Protein AF-A0A662P4T6-F1 (afdb_monomer_lite)

Sequence (63 aa):
ECPGYLVAPKAAKAVLEVITKILDIEMNFEKLDERVKKTEEFLENIKLLETTEEKSIKEDYIG

pLDDT: mean 77.36, std 15.45, range [41.47, 96.62]

Structure (mmCIF, N/CA/C/O backbone):
data_AF-A0A662P4T6-F1
#
_entry.id   AF-A0A662P4T6-F1
#
loop_
_atom_site.group_PDB
_atom_site.id
_atom_site.type_symbol
_atom_site.label_atom_id
_atom_site.label_alt_id
_atom_site.label_comp_id
_atom_site.label_asym_id
_atom_site.label_entity_id
_atom_site.label_seq_id
_atom_site.pdbx_PDB_ins_code
_atom_site.Cartn_x
_atom_site.Cartn_y
_atom_site.Cartn_z
_atom_site.occupancy
_atom_site.B_iso_or_equiv
_atom_site.auth_seq_id
_atom_site.auth_comp_id
_atom_site.auth_asym_id
_atom_site.auth_atom_id
_atom_site.pdbx_PDB_model_num
ATOM 1 N N . GLU A 1 1 ? -7.785 -5.946 -19.569 1.00 41.47 1 GLU A N 1
ATOM 2 C CA . GLU A 1 1 ? -7.465 -6.760 -18.379 1.00 41.47 1 GLU A CA 1
ATOM 3 C C . GLU A 1 1 ? -6.156 -6.250 -17.799 1.00 41.47 1 GLU A C 1
ATOM 5 O O . GLU A 1 1 ? -5.253 -5.944 -18.569 1.00 41.47 1 GLU A O 1
ATOM 10 N N . CYS A 1 2 ? -6.074 -6.046 -16.484 1.00 44.16 2 CYS A N 1
ATOM 11 C CA . CYS A 1 2 ? -4.798 -5.718 -15.847 1.00 44.16 2 CYS A CA 1
ATOM 12 C C . CYS A 1 2 ? -4.018 -7.038 -15.729 1.00 44.16 2 CYS A C 1
ATOM 14 O O . CYS A 1 2 ? -4.619 -8.007 -15.260 1.00 44.16 2 CYS A O 1
ATOM 16 N N . PRO A 1 3 ? -2.750 -7.130 -16.169 1.00 51.94 3 PRO A N 1
ATOM 17 C CA . PRO A 1 3 ? -1.968 -8.353 -16.026 1.00 51.94 3 PRO A CA 1
ATOM 18 C C . PRO A 1 3 ? -2.038 -8.834 -14.575 1.00 51.94 3 PRO A C 1
ATOM 20 O O . PRO A 1 3 ? -1.724 -8.071 -13.667 1.00 51.94 3 PRO A O 1
ATOM 23 N N . GLY A 1 4 ? -2.474 -10.074 -14.342 1.00 50.38 4 GLY A N 1
ATOM 24 C CA . GLY A 1 4 ? -2.803 -10.586 -13.001 1.00 50.38 4 GLY A CA 1
ATOM 25 C C . GLY A 1 4 ? -1.651 -10.596 -11.982 1.00 50.38 4 GLY A C 1
ATOM 26 O O . GLY A 1 4 ? -1.888 -10.880 -10.813 1.00 50.38 4 GLY A O 1
ATOM 27 N N . TYR A 1 5 ? -0.421 -10.267 -12.396 1.00 55.00 5 TYR A N 1
ATOM 28 C CA . TYR A 1 5 ? 0.739 -10.083 -11.514 1.00 55.00 5 TYR A CA 1
ATOM 29 C C . TYR A 1 5 ? 0.897 -8.638 -11.001 1.00 55.00 5 TYR A C 1
ATOM 31 O O . TYR A 1 5 ? 1.578 -8.410 -10.001 1.00 55.00 5 TYR A O 1
ATOM 39 N N . LEU A 1 6 ? 0.247 -7.661 -11.644 1.00 56.28 6 LEU A N 1
ATOM 40 C CA . LEU A 1 6 ? 0.119 -6.291 -11.157 1.00 56.28 6 LEU A CA 1
ATOM 41 C C . LEU A 1 6 ? -1.063 -6.243 -10.194 1.00 56.28 6 LEU A C 1
ATOM 43 O O . LEU A 1 6 ? -2.148 -5.764 -10.518 1.00 56.28 6 LEU A O 1
ATOM 47 N N . VAL A 1 7 ? -0.852 -6.775 -8.989 1.00 60.62 7 VAL A N 1
ATOM 48 C CA . VAL A 1 7 ? -1.752 -6.531 -7.858 1.00 60.62 7 VAL A CA 1
ATOM 49 C C . VAL A 1 7 ? -1.886 -5.019 -7.738 1.00 60.62 7 VAL A C 1
ATOM 51 O O . VAL A 1 7 ? -0.919 -4.372 -7.361 1.00 60.62 7 VAL A O 1
ATOM 54 N N . ALA A 1 8 ? -3.039 -4.456 -8.107 1.00 70.31 8 ALA A N 1
ATOM 55 C CA . ALA A 1 8 ? -3.288 -3.020 -8.062 1.00 70.31 8 ALA A CA 1
ATOM 56 C C . ALA A 1 8 ? -3.459 -2.604 -6.592 1.00 70.31 8 ALA A C 1
ATOM 58 O O . ALA A 1 8 ? -4.564 -2.716 -6.048 1.00 70.31 8 ALA A O 1
ATOM 59 N N . PRO A 1 9 ? -2.407 -2.120 -5.907 1.00 73.69 9 PRO A N 1
ATOM 60 C CA . PRO A 1 9 ? -2.448 -1.981 -4.455 1.00 73.69 9 PRO A CA 1
ATOM 61 C C . PRO A 1 9 ? -3.405 -0.844 -4.055 1.00 73.69 9 PRO A C 1
ATOM 63 O O . PRO A 1 9 ? -4.037 -0.890 -3.004 1.00 73.69 9 PRO A O 1
ATOM 66 N N . LYS A 1 10 ? -3.607 0.121 -4.967 1.00 79.56 10 LYS A N 1
ATOM 67 C CA . LYS A 1 10 ? -4.615 1.187 -4.877 1.00 79.56 10 LYS A CA 1
ATOM 68 C C . LYS A 1 10 ? -6.048 0.646 -4.862 1.00 79.56 10 LYS A C 1
ATOM 70 O O . LYS A 1 10 ? -6.864 1.125 -4.081 1.00 79.56 10 LYS A O 1
ATOM 75 N N . ALA A 1 11 ? -6.352 -0.358 -5.687 1.00 84.56 11 ALA A N 1
ATOM 76 C CA . ALA A 1 11 ? -7.686 -0.956 -5.733 1.00 84.56 11 ALA A CA 1
ATOM 77 C C . ALA A 1 11 ? -7.986 -1.733 -4.442 1.00 84.56 11 ALA A C 1
ATOM 79 O O . ALA A 1 11 ? -9.060 -1.581 -3.867 1.00 84.56 11 ALA A O 1
ATOM 80 N N . ALA A 1 12 ? -7.007 -2.496 -3.943 1.00 85.19 12 ALA A N 1
ATOM 81 C CA . ALA A 1 12 ? -7.122 -3.184 -2.660 1.00 85.19 12 ALA A CA 1
ATOM 82 C C . ALA A 1 12 ? -7.328 -2.198 -1.494 1.00 85.19 12 ALA A C 1
ATOM 84 O O . ALA A 1 12 ? -8.203 -2.421 -0.660 1.00 85.19 12 ALA A O 1
ATOM 85 N N . LYS A 1 13 ? -6.584 -1.080 -1.472 1.00 86.12 13 LYS A N 1
ATOM 86 C CA . LYS A 1 13 ? -6.750 -0.015 -0.470 1.00 86.12 13 LYS A CA 1
ATOM 87 C C . LYS A 1 13 ? -8.159 0.577 -0.492 1.00 86.12 13 LYS A C 1
ATOM 89 O O . LYS A 1 13 ? -8.794 0.643 0.552 1.00 86.12 13 LYS A O 1
ATOM 94 N N . ALA A 1 14 ? -8.667 0.939 -1.670 1.00 88.25 14 ALA A N 1
ATOM 95 C CA . ALA A 1 14 ? -9.991 1.542 -1.809 1.00 88.25 14 ALA A CA 1
ATOM 96 C C . ALA A 1 14 ? -11.115 0.623 -1.301 1.00 88.25 14 ALA A C 1
ATOM 98 O O . ALA A 1 14 ? -12.019 1.071 -0.600 1.00 88.25 14 ALA A O 1
ATOM 99 N N . VAL A 1 15 ? -11.045 -0.674 -1.616 1.00 91.25 15 VAL A N 1
ATOM 100 C CA . VAL A 1 15 ? -12.019 -1.655 -1.116 1.00 91.25 15 VAL A CA 1
ATOM 101 C C . VAL A 1 15 ? -11.922 -1.791 0.404 1.00 91.25 15 VAL A C 1
ATOM 103 O O . VAL A 1 15 ? -12.947 -1.772 1.084 1.00 91.25 15 VAL A O 1
ATOM 106 N N . LEU A 1 16 ? -10.706 -1.884 0.950 1.00 91.19 16 LEU A N 1
ATOM 107 C CA . LEU A 1 16 ? -10.502 -1.996 2.393 1.00 91.19 16 LEU A CA 1
ATOM 108 C C . LEU A 1 16 ? -10.991 -0.756 3.148 1.00 91.19 16 LEU A C 1
ATOM 110 O O . LEU A 1 16 ? -11.651 -0.923 4.163 1.00 91.19 16 LEU A O 1
ATOM 114 N N . GLU A 1 17 ? -10.749 0.457 2.645 1.00 90.88 17 GLU A N 1
ATOM 115 C CA . GLU A 1 17 ? -11.240 1.703 3.256 1.00 90.88 17 GLU A CA 1
ATOM 116 C C . GLU A 1 17 ? -12.769 1.768 3.337 1.00 90.88 17 GLU A C 1
ATOM 118 O O . GLU A 1 17 ? -13.325 2.325 4.283 1.00 90.88 17 GLU A O 1
ATOM 123 N N . VAL A 1 18 ? -13.468 1.230 2.336 1.00 94.19 18 VAL A N 1
ATOM 124 C CA . VAL A 1 18 ? -14.934 1.166 2.346 1.00 94.19 18 VAL A CA 1
ATOM 125 C C . VAL A 1 18 ? -15.410 0.136 3.366 1.00 94.19 18 VAL A C 1
ATOM 127 O O . VAL A 1 18 ? -16.300 0.429 4.161 1.00 94.19 18 VAL A O 1
ATOM 130 N N . ILE A 1 19 ? -14.799 -1.051 3.383 1.00 94.38 19 ILE A N 1
ATOM 131 C CA . ILE A 1 19 ? -15.167 -2.124 4.314 1.00 94.38 19 ILE A CA 1
ATOM 132 C C . ILE A 1 19 ? -14.911 -1.706 5.767 1.00 94.38 19 ILE A C 1
ATOM 134 O O . ILE A 1 19 ? -15.770 -1.929 6.615 1.00 94.38 19 ILE A O 1
ATOM 138 N N . THR A 1 20 ? -13.778 -1.066 6.066 1.00 93.94 20 THR A N 1
ATOM 139 C CA . THR A 1 20 ? -13.455 -0.622 7.430 1.00 93.94 20 THR A CA 1
ATOM 140 C C . THR A 1 20 ? -14.406 0.454 7.933 1.00 93.94 20 THR A C 1
ATOM 142 O O . THR A 1 20 ? -14.801 0.401 9.091 1.00 93.94 20 THR A O 1
ATOM 145 N N . LYS A 1 21 ? -14.851 1.370 7.062 1.00 93.56 21 LYS A N 1
ATOM 146 C CA . LYS A 1 21 ? -15.896 2.354 7.393 1.00 93.56 21 LYS A CA 1
ATOM 147 C C . LYS A 1 21 ? -17.255 1.709 7.656 1.00 93.56 21 LYS A C 1
ATOM 149 O O . LYS A 1 21 ? -17.974 2.162 8.535 1.00 93.56 21 LYS A O 1
ATOM 154 N N . ILE A 1 22 ? -17.619 0.677 6.892 1.00 96.62 22 ILE A N 1
ATOM 155 C CA . ILE A 1 22 ? -18.893 -0.039 7.074 1.00 96.62 22 ILE A CA 1
ATOM 156 C C . ILE A 1 22 ? -18.892 -0.836 8.382 1.00 96.62 22 ILE A C 1
ATOM 158 O O . ILE A 1 22 ? -19.917 -0.911 9.053 1.00 96.62 22 ILE A O 1
ATOM 162 N N . LEU A 1 23 ? -17.757 -1.445 8.726 1.00 95.12 23 LEU A N 1
ATOM 163 C CA . LEU A 1 23 ? -17.617 -2.309 9.898 1.00 95.12 23 LEU A CA 1
ATOM 164 C C . LEU A 1 23 ? -17.165 -1.569 11.167 1.00 95.12 23 LEU A C 1
ATOM 166 O O . LEU A 1 23 ? -17.035 -2.213 12.203 1.00 95.12 23 LEU A O 1
ATOM 170 N N . ASP A 1 24 ? -16.924 -0.258 11.081 1.00 94.00 24 ASP A N 1
ATOM 171 C CA . ASP A 1 24 ? -16.398 0.586 12.164 1.00 94.00 24 ASP A CA 1
ATOM 172 C C . ASP A 1 24 ? -15.088 0.042 12.774 1.00 94.00 24 ASP A C 1
ATOM 174 O O . ASP A 1 24 ? -14.905 -0.054 13.986 1.00 94.00 24 ASP A O 1
ATOM 178 N N . ILE A 1 25 ? -14.168 -0.379 11.898 1.00 95.50 25 ILE A N 1
ATOM 179 C CA . ILE A 1 25 ? -12.861 -0.932 12.274 1.00 95.50 25 ILE A CA 1
ATOM 180 C C . ILE A 1 25 ? -11.776 0.116 12.026 1.00 95.50 25 ILE A C 1
ATOM 182 O O . ILE A 1 25 ? -11.566 0.541 10.888 1.00 95.50 25 ILE A O 1
ATOM 186 N N . GLU A 1 26 ? -11.005 0.457 13.059 1.00 90.56 26 GLU A N 1
ATOM 187 C CA . GLU A 1 26 ? -9.752 1.194 12.879 1.00 90.56 26 GLU A CA 1
ATOM 188 C C . GLU A 1 26 ? -8.659 0.278 12.317 1.00 90.56 26 GLU A C 1
ATOM 190 O O . GLU A 1 26 ? -8.331 -0.770 12.875 1.00 90.56 26 GLU A O 1
ATOM 195 N N . MET A 1 27 ? -8.068 0.687 11.196 1.00 88.75 27 MET A N 1
ATOM 196 C CA . MET A 1 27 ? -7.006 -0.052 10.523 1.00 88.75 27 MET A CA 1
ATOM 197 C C . MET A 1 27 ? -5.934 0.914 10.026 1.00 88.75 27 MET A C 1
ATOM 199 O O . MET A 1 27 ? -6.244 1.920 9.390 1.00 88.75 27 MET A O 1
ATOM 203 N N . ASN A 1 28 ? -4.665 0.597 10.292 1.00 89.94 28 ASN A N 1
ATOM 204 C CA . ASN A 1 28 ? -3.538 1.370 9.776 1.00 89.94 28 ASN A CA 1
ATOM 205 C C . ASN A 1 28 ? -3.167 0.900 8.353 1.00 89.94 28 ASN A C 1
ATOM 207 O O . ASN A 1 28 ? -2.778 -0.253 8.154 1.00 89.94 28 ASN A O 1
ATOM 211 N N . PHE A 1 29 ? -3.239 1.813 7.381 1.00 89.69 29 PHE A N 1
ATOM 212 C CA . PHE A 1 29 ? -2.918 1.572 5.968 1.00 89.69 29 PHE A CA 1
ATOM 213 C C . PHE A 1 29 ? -1.474 1.910 5.565 1.00 89.69 29 PHE A C 1
ATOM 215 O O . PHE A 1 29 ? -1.103 1.737 4.407 1.00 89.69 29 PHE A O 1
ATOM 222 N N . GLU A 1 30 ? -0.629 2.338 6.496 1.00 90.88 30 GLU A N 1
ATOM 223 C CA . GLU A 1 30 ? 0.726 2.836 6.227 1.00 90.88 30 GLU A CA 1
ATOM 224 C C . GLU A 1 30 ? 1.616 1.815 5.494 1.00 90.88 30 GLU A C 1
ATOM 226 O O . GLU A 1 30 ? 2.277 2.147 4.510 1.00 90.88 30 GLU A O 1
ATOM 231 N N . LYS A 1 31 ? 1.552 0.530 5.874 1.00 88.44 31 LYS A N 1
ATOM 232 C CA . LYS A 1 31 ? 2.270 -0.549 5.166 1.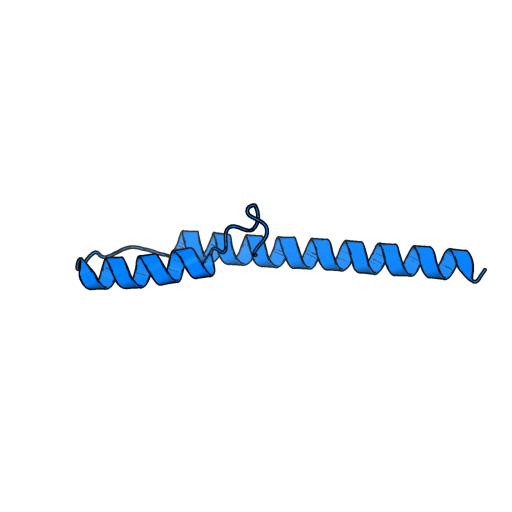00 88.44 31 LYS A CA 1
ATOM 233 C C . LYS A 1 31 ? 1.746 -0.796 3.751 1.00 88.44 31 LYS A C 1
ATOM 235 O O . LYS A 1 31 ? 2.500 -1.215 2.872 1.00 88.44 31 LYS A O 1
ATOM 240 N N . LEU A 1 32 ? 0.451 -0.574 3.529 1.00 86.75 32 LEU A N 1
ATOM 241 C CA . LEU A 1 32 ? -0.150 -0.714 2.207 1.00 86.75 32 LEU A CA 1
ATOM 242 C C . LEU A 1 32 ? 0.328 0.419 1.293 1.00 86.75 32 LEU A C 1
ATOM 244 O O . LEU A 1 32 ? 0.697 0.159 0.151 1.00 86.75 32 LEU A O 1
ATOM 248 N N . ASP A 1 33 ? 0.422 1.638 1.823 1.00 86.88 33 ASP A N 1
ATOM 249 C CA . ASP A 1 33 ? 0.974 2.795 1.116 1.00 86.88 33 ASP A CA 1
ATOM 250 C C . ASP A 1 33 ? 2.464 2.639 0.798 1.00 86.88 33 ASP A C 1
ATOM 252 O O . ASP A 1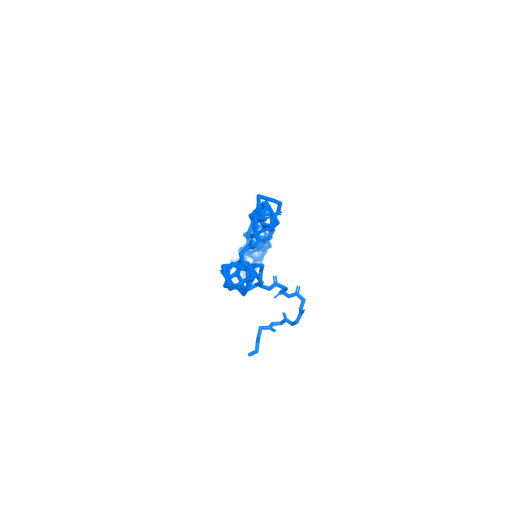 33 ? 2.894 2.935 -0.318 1.00 86.88 33 ASP A O 1
ATOM 256 N N . GLU A 1 34 ? 3.255 2.096 1.726 1.00 89.88 34 GLU A N 1
ATOM 257 C CA . GLU A 1 34 ? 4.654 1.748 1.464 1.00 89.88 34 GLU A CA 1
ATOM 258 C C . GLU A 1 34 ? 4.770 0.746 0.302 1.00 89.88 34 GLU A C 1
ATOM 260 O O . GLU A 1 34 ? 5.626 0.882 -0.577 1.00 89.88 34 GLU A O 1
ATOM 265 N N . ARG A 1 35 ? 3.870 -0.246 0.248 1.00 86.81 35 ARG A N 1
ATOM 266 C CA . ARG A 1 35 ? 3.856 -1.235 -0.835 1.00 86.81 35 ARG A CA 1
ATOM 267 C C . ARG A 1 35 ? 3.447 -0.630 -2.177 1.00 86.81 35 ARG A C 1
ATOM 269 O O . ARG A 1 35 ? 4.013 -1.041 -3.194 1.00 86.81 35 ARG A O 1
ATOM 276 N N . VAL A 1 36 ? 2.511 0.325 -2.194 1.00 86.12 36 VAL A N 1
ATOM 277 C CA . VAL A 1 36 ? 2.143 1.090 -3.401 1.00 86.12 36 VAL A CA 1
ATOM 278 C C . VAL A 1 36 ? 3.382 1.793 -3.951 1.00 86.12 36 VAL A C 1
ATOM 280 O O . VAL A 1 36 ? 3.749 1.537 -5.094 1.00 86.12 36 VAL A O 1
ATOM 283 N N . LYS A 1 37 ? 4.073 2.582 -3.117 1.00 87.50 37 LYS A N 1
ATOM 284 C CA . LYS A 1 37 ? 5.253 3.361 -3.525 1.00 87.50 37 LYS A CA 1
ATOM 285 C C . LYS A 1 37 ? 6.366 2.487 -4.090 1.00 87.50 37 LYS A C 1
ATOM 287 O O . LYS A 1 37 ? 6.824 2.726 -5.198 1.00 87.50 37 LYS A O 1
ATOM 292 N N . LYS A 1 38 ? 6.723 1.400 -3.395 1.00 86.81 38 LYS A N 1
ATOM 293 C CA . LYS A 1 38 ? 7.739 0.449 -3.886 1.00 86.81 38 LYS A CA 1
ATOM 294 C C . LYS A 1 38 ? 7.373 -0.162 -5.237 1.00 86.81 38 LYS A C 1
ATOM 296 O O . LYS A 1 38 ? 8.249 -0.490 -6.028 1.00 86.81 38 LYS A O 1
ATOM 301 N N . THR A 1 39 ? 6.081 -0.372 -5.484 1.00 84.12 39 THR A N 1
ATOM 302 C CA . THR A 1 39 ? 5.607 -0.917 -6.762 1.00 84.12 39 THR A CA 1
ATOM 303 C C . THR A 1 39 ? 5.686 0.135 -7.869 1.00 84.12 39 THR A C 1
ATOM 305 O O . THR A 1 39 ? 6.070 -0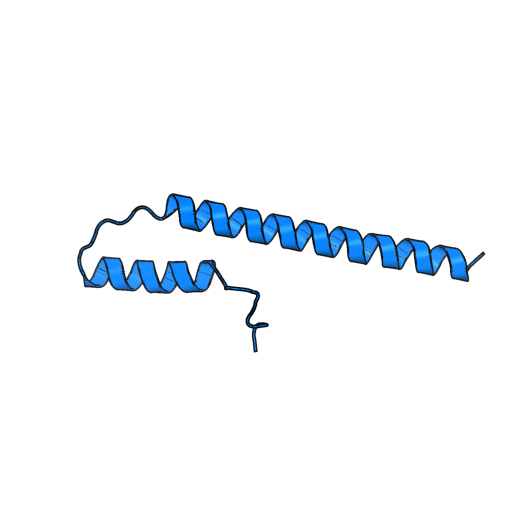.200 -8.983 1.00 84.12 39 THR A O 1
ATOM 308 N N . GLU A 1 40 ? 5.370 1.397 -7.570 1.00 84.50 40 GLU A N 1
ATOM 309 C CA . GLU A 1 40 ? 5.514 2.516 -8.511 1.00 84.50 40 GLU A CA 1
ATOM 310 C C . GLU A 1 40 ? 6.984 2.761 -8.875 1.00 84.50 40 GLU A C 1
ATOM 312 O O . GLU A 1 40 ? 7.310 2.768 -10.058 1.00 84.50 40 GLU A O 1
ATOM 317 N N . GLU A 1 41 ? 7.879 2.823 -7.886 1.00 88.19 41 GLU A N 1
ATOM 318 C CA . GLU A 1 41 ? 9.328 2.954 -8.103 1.00 88.19 41 GLU A CA 1
ATOM 319 C C . GLU A 1 41 ? 9.884 1.798 -8.945 1.00 88.19 41 GLU A C 1
ATOM 321 O O . GLU A 1 41 ? 10.676 1.997 -9.863 1.00 88.19 41 GLU A O 1
ATOM 326 N N . PHE A 1 42 ? 9.451 0.564 -8.669 1.00 86.12 42 PHE A N 1
ATOM 327 C CA . PHE A 1 42 ? 9.860 -0.600 -9.452 1.00 86.12 42 PHE A CA 1
ATOM 328 C C . PHE A 1 42 ? 9.425 -0.495 -10.921 1.00 86.12 42 PHE A C 1
ATOM 330 O O . PHE A 1 42 ? 10.211 -0.793 -11.819 1.00 86.12 42 PHE A O 1
ATOM 337 N N . LEU A 1 43 ? 8.196 -0.038 -11.176 1.00 84.06 43 LEU A N 1
ATOM 338 C CA . LEU A 1 43 ? 7.683 0.158 -12.533 1.00 84.06 43 LEU A CA 1
ATOM 339 C C . LEU A 1 43 ? 8.390 1.301 -13.267 1.00 84.06 43 LEU A C 1
ATOM 341 O O . LEU A 1 43 ? 8.639 1.186 -14.466 1.00 84.06 43 LEU A O 1
ATOM 345 N N . GLU A 1 44 ? 8.719 2.390 -12.573 1.00 85.88 44 GLU A N 1
ATOM 346 C CA . GLU A 1 44 ? 9.513 3.485 -13.140 1.00 85.88 44 GLU A CA 1
ATOM 347 C C . GLU A 1 44 ? 10.912 3.013 -13.536 1.00 85.88 44 GLU A C 1
ATOM 349 O O . GLU A 1 44 ? 11.355 3.290 -14.650 1.00 85.88 44 GLU A O 1
ATOM 354 N N . ASN A 1 45 ? 11.570 2.231 -12.677 1.00 85.69 45 ASN A N 1
ATOM 355 C CA . ASN A 1 45 ? 12.882 1.660 -12.972 1.00 85.69 45 ASN A CA 1
ATOM 356 C C . ASN A 1 45 ? 12.851 0.735 -14.195 1.00 85.69 45 ASN A C 1
ATOM 358 O O . ASN A 1 45 ? 13.721 0.848 -15.055 1.00 85.69 45 ASN A O 1
ATOM 362 N N . ILE A 1 46 ? 11.840 -0.136 -14.318 1.00 82.81 46 ILE A N 1
ATOM 363 C CA . ILE A 1 46 ? 11.682 -0.992 -15.507 1.00 82.81 46 ILE A CA 1
ATOM 364 C C . ILE A 1 46 ? 11.529 -0.144 -16.770 1.00 82.81 46 ILE A C 1
ATOM 366 O O . ILE A 1 46 ? 12.256 -0.360 -17.736 1.00 82.81 46 ILE A O 1
ATOM 370 N N . LYS A 1 47 ? 10.649 0.864 -16.753 1.00 77.19 47 LYS A N 1
ATOM 371 C CA . LYS A 1 47 ? 10.452 1.748 -17.911 1.00 77.19 47 LYS A CA 1
ATOM 372 C C . LYS A 1 47 ? 11.735 2.469 -18.309 1.00 77.19 47 LYS A C 1
ATOM 374 O O . LYS A 1 47 ? 12.015 2.609 -19.496 1.00 77.19 47 LYS A O 1
ATOM 379 N N . LEU A 1 48 ? 12.515 2.942 -17.337 1.00 80.38 48 LEU A N 1
ATOM 380 C CA . LEU A 1 48 ? 13.790 3.612 -17.600 1.00 80.38 48 LEU A CA 1
ATOM 381 C C . LEU A 1 48 ? 14.792 2.673 -18.283 1.00 80.38 48 LEU A C 1
ATOM 383 O O . LEU A 1 48 ? 15.463 3.098 -19.223 1.00 80.38 48 LEU A O 1
ATOM 387 N N . LEU A 1 49 ? 14.864 1.409 -17.856 1.00 81.19 49 LEU A N 1
ATOM 388 C CA . LEU A 1 49 ? 15.724 0.396 -18.475 1.00 81.19 49 LEU A CA 1
ATOM 389 C C . LEU A 1 49 ? 15.284 0.083 -19.911 1.00 81.19 49 LEU A C 1
ATOM 391 O O . LEU A 1 49 ? 16.113 0.173 -20.813 1.00 81.19 49 LEU A O 1
ATOM 395 N N . GLU A 1 50 ? 13.988 -0.151 -20.142 1.00 73.62 50 GLU A N 1
ATOM 396 C CA . GLU A 1 50 ? 13.427 -0.379 -21.487 1.00 73.62 50 GLU A CA 1
ATOM 397 C C . GLU A 1 50 ? 13.712 0.804 -22.431 1.00 73.62 50 GLU A C 1
ATOM 399 O O . GLU A 1 50 ? 14.132 0.626 -23.572 1.00 73.62 50 GLU A O 1
ATOM 404 N N . THR A 1 51 ? 13.565 2.039 -21.937 1.00 72.12 51 THR A N 1
ATOM 405 C CA . THR A 1 51 ? 13.829 3.251 -22.734 1.00 72.12 51 THR A CA 1
ATOM 406 C C . THR A 1 51 ? 15.322 3.433 -23.037 1.00 72.12 51 THR A C 1
ATOM 408 O O . THR A 1 51 ? 15.689 4.028 -24.052 1.00 72.12 51 THR A O 1
ATOM 411 N N . THR A 1 52 ? 16.195 2.964 -22.141 1.00 67.62 52 THR A N 1
ATOM 412 C CA . THR A 1 52 ? 17.650 3.053 -22.312 1.00 67.62 52 THR A CA 1
ATOM 413 C C . THR A 1 52 ? 18.139 2.005 -23.311 1.00 67.62 52 THR A C 1
ATOM 415 O O . THR A 1 52 ? 18.909 2.358 -24.200 1.00 67.62 52 THR A O 1
ATOM 418 N N . GLU A 1 53 ? 17.636 0.767 -23.234 1.00 61.50 53 GLU A N 1
ATOM 419 C CA . GLU A 1 53 ? 17.920 -0.292 -24.216 1.00 61.50 53 GLU A CA 1
ATOM 420 C C . GLU A 1 53 ? 17.415 0.067 -25.623 1.00 61.50 53 GLU A C 1
ATOM 422 O O . GLU A 1 53 ? 18.121 -0.141 -26.607 1.00 61.50 53 GLU A O 1
ATOM 427 N N . GLU A 1 54 ? 16.234 0.681 -25.754 1.00 58.22 54 GLU A N 1
ATOM 428 C CA . GLU A 1 54 ? 15.737 1.127 -27.064 1.00 58.22 54 GLU A CA 1
ATOM 429 C C . GLU A 1 54 ? 16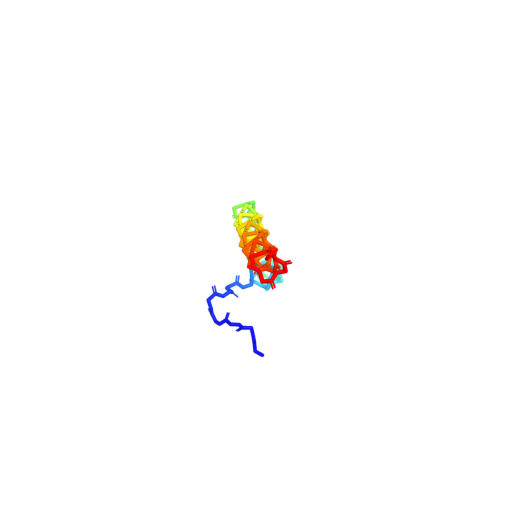.602 2.221 -27.712 1.00 58.22 54 GLU A C 1
ATOM 431 O O . GLU A 1 54 ? 16.658 2.317 -28.942 1.00 58.22 54 GLU A O 1
ATOM 436 N N . LYS A 1 55 ? 17.257 3.072 -26.911 1.00 59.91 55 LYS A N 1
ATOM 437 C CA . LYS A 1 55 ? 18.144 4.125 -27.425 1.00 59.91 55 LYS A CA 1
ATOM 438 C C . LYS A 1 55 ? 19.477 3.566 -27.902 1.00 59.91 55 LYS A C 1
ATOM 440 O O . LYS A 1 55 ? 19.885 3.912 -29.008 1.00 59.91 55 LYS A O 1
ATOM 445 N N . SER A 1 56 ? 20.100 2.678 -27.130 1.00 58.97 56 SER A N 1
ATOM 446 C CA . SER A 1 56 ? 21.366 2.052 -27.522 1.00 58.97 56 SER A CA 1
ATOM 447 C C . SER A 1 56 ? 21.211 1.194 -28.781 1.00 58.97 56 SER A C 1
ATOM 449 O O . SER A 1 56 ? 22.043 1.278 -29.678 1.00 58.97 56 SER A O 1
ATOM 451 N N . ILE A 1 57 ? 20.094 0.470 -28.933 1.00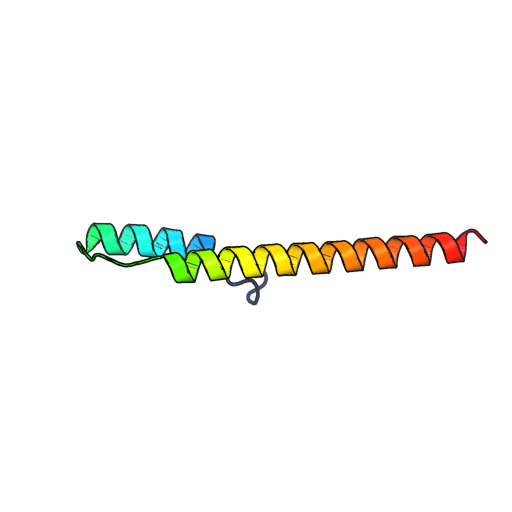 59.75 57 ILE A N 1
ATOM 452 C CA . ILE A 1 57 ? 19.817 -0.300 -30.158 1.00 59.75 57 ILE A CA 1
ATOM 453 C C . ILE A 1 57 ? 19.632 0.623 -31.375 1.00 59.75 57 ILE A C 1
ATOM 455 O O . ILE A 1 57 ? 20.055 0.280 -32.471 1.00 59.75 57 ILE A O 1
ATOM 459 N N . LYS A 1 58 ? 19.016 1.803 -31.232 1.00 58.16 58 LYS A N 1
ATOM 460 C CA . LYS A 1 58 ? 18.858 2.740 -32.362 1.00 58.16 58 LYS A CA 1
ATOM 461 C C . LYS A 1 58 ? 20.167 3.416 -32.766 1.00 58.16 58 LYS A C 1
ATOM 463 O O . LYS A 1 58 ? 20.333 3.706 -33.946 1.00 58.16 58 LYS A O 1
ATOM 468 N N . GLU A 1 59 ? 21.071 3.668 -31.825 1.00 56.75 59 GLU A N 1
ATOM 469 C CA . GLU A 1 59 ? 22.385 4.257 -32.110 1.00 56.75 59 GLU A CA 1
ATOM 470 C C . GLU A 1 59 ? 23.303 3.272 -32.857 1.00 56.75 59 GLU A C 1
ATOM 472 O O . GLU A 1 59 ? 23.975 3.685 -33.800 1.00 56.75 59 GLU A O 1
ATOM 477 N N . ASP A 1 60 ? 23.231 1.970 -32.556 1.00 54.03 60 ASP A N 1
ATOM 478 C CA . ASP A 1 60 ? 24.004 0.922 -33.248 1.00 54.03 60 ASP A CA 1
ATOM 479 C C . ASP A 1 60 ? 23.553 0.646 -34.702 1.00 54.03 60 ASP A C 1
ATOM 481 O O . ASP A 1 60 ? 24.312 0.078 -35.483 1.00 54.03 60 ASP A O 1
ATOM 485 N N . TYR A 1 61 ? 22.334 1.039 -35.097 1.00 55.66 61 TYR A N 1
ATOM 486 C CA . TYR A 1 61 ? 21.810 0.852 -36.466 1.00 55.66 61 TYR A CA 1
ATOM 487 C C . TYR A 1 61 ? 22.029 2.060 -37.395 1.00 55.66 61 TYR A C 1
ATOM 489 O O . TYR A 1 61 ? 21.719 1.977 -38.586 1.00 55.66 61 TYR A O 1
ATOM 497 N N . ILE A 1 62 ? 22.502 3.191 -36.860 1.00 59.19 62 ILE A N 1
ATOM 498 C CA . ILE A 1 62 ? 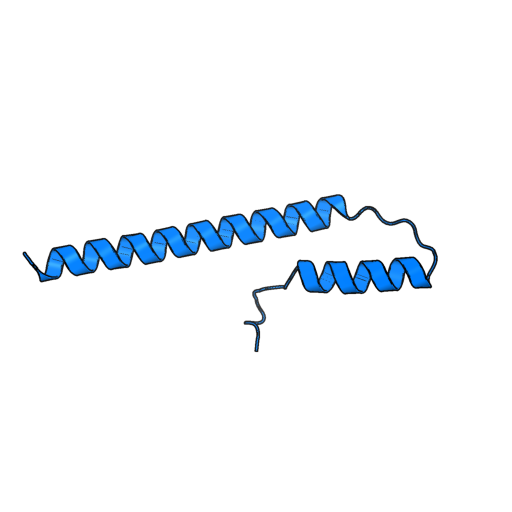22.739 4.435 -37.621 1.00 59.19 62 ILE A CA 1
ATOM 499 C C . ILE A 1 62 ? 24.254 4.732 -37.752 1.00 59.19 62 ILE A C 1
ATOM 501 O O . ILE A 1 62 ? 24.631 5.673 -38.452 1.00 59.19 62 ILE A O 1
ATOM 505 N N . GLY A 1 63 ? 25.122 3.925 -37.127 1.00 50.66 63 GLY A N 1
ATOM 506 C CA . GLY A 1 63 ? 26.577 3.913 -37.348 1.00 50.66 63 GLY A CA 1
ATOM 507 C C . GLY A 1 63 ? 26.998 2.989 -38.484 1.00 50.66 63 GLY A C 1
ATOM 508 O O . GLY A 1 63 ? 27.978 3.344 -39.177 1.00 50.66 63 GLY A O 1
#

Radius of gyration: 18.76 Å; chains: 1; bounding box: 46×15×50 Å

Foldseek 3Di:
DPPPVCPPLVVVVVVVVVVCVVVVHDDDCVVSVVVNVVVVVVVVVVVVVVVVVVVVVVVVVVD

Secondary structure (DSSP, 8-state):
---TTS--HHHHHHHHHHHHHHHT-----HHHHHHHHHHHHHHHHHHHHHHHHHHHHHHHTT-